Protein AF-A0A3D5YFB9-F1 (afdb_monomer_lite)

pLDDT: mean 81.98, std 11.58, range [46.41, 94.75]

Sequence (77 aa):
MGKKVSEVNELINGKRNITIQRDILLALVFDQAEGNRLAMQNEYDYSIVKMKLDKKKLDDIKKRKNQLNKHHVFSTF

Secondary structure (DSSP, 8-state):
--S-HHHHHHHHTTSS---HHHHHHHHHHHT--TTHHHHHHHHHHHHHHHHH--HHHHHHHHHHHHHHHHHHHHTT-

Structure (mmCIF, N/CA/C/O backbone):
data_AF-A0A3D5YFB9-F1
#
_entry.id   AF-A0A3D5YFB9-F1
#
loop_
_atom_site.group_PDB
_atom_site.id
_atom_site.type_symbol
_atom_site.label_atom_id
_atom_site.label_alt_id
_atom_site.label_comp_id
_atom_site.label_asym_id
_atom_site.label_entity_id
_atom_site.label_seq_id
_atom_site.pdbx_PDB_ins_code
_atom_site.Cartn_x
_atom_site.Cartn_y
_atom_site.Cartn_z
_atom_site.occupancy
_atom_site.B_iso_or_equiv
_atom_site.auth_seq_id
_atom_site.auth_comp_id
_atom_site.auth_asym_id
_atom_site.auth_atom_id
_atom_site.pdbx_PDB_model_num
ATOM 1 N N . MET A 1 1 ? -8.195 6.541 20.455 1.00 59.47 1 MET A N 1
ATOM 2 C CA . MET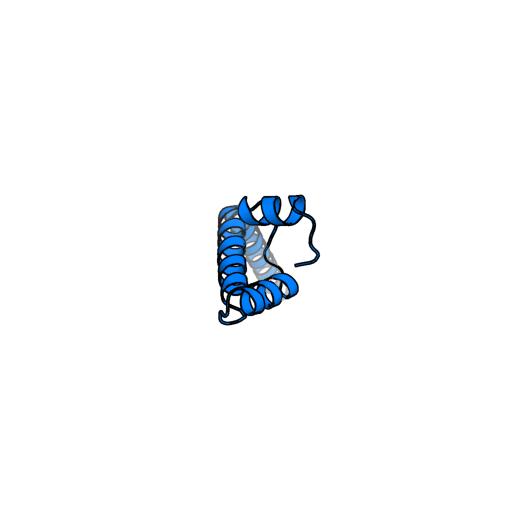 A 1 1 ? -6.941 6.100 19.801 1.00 59.47 1 MET A CA 1
ATOM 3 C C . MET A 1 1 ? -5.766 6.819 20.461 1.00 59.47 1 MET A C 1
ATOM 5 O O . MET A 1 1 ? -5.646 8.020 20.283 1.00 59.47 1 MET A O 1
ATOM 9 N N . GLY A 1 2 ? -4.933 6.148 21.263 1.00 61.53 2 GLY A N 1
ATOM 10 C CA . GLY A 1 2 ? -3.812 6.774 21.997 1.00 61.53 2 GLY A CA 1
ATOM 11 C C . GLY A 1 2 ? -2.608 7.185 21.128 1.00 61.53 2 GLY A C 1
ATOM 12 O O . GLY A 1 2 ? -1.471 6.913 21.500 1.00 61.53 2 GLY A O 1
ATOM 13 N N . LYS A 1 3 ? -2.839 7.762 19.942 1.00 69.81 3 LYS A N 1
ATOM 14 C CA . LYS A 1 3 ? -1.802 8.230 19.004 1.00 69.81 3 LYS A CA 1
ATOM 15 C C . LYS A 1 3 ? -1.714 9.754 19.039 1.00 69.81 3 LYS A C 1
ATOM 17 O O . LYS A 1 3 ? -2.711 10.423 19.302 1.00 69.81 3 LYS A O 1
ATOM 22 N N . LYS A 1 4 ? -0.530 10.314 18.775 1.00 78.69 4 LYS A N 1
ATOM 23 C CA . LYS A 1 4 ? -0.350 11.776 18.764 1.00 78.69 4 LYS A CA 1
ATOM 24 C C . LYS A 1 4 ? -1.080 12.367 17.552 1.00 78.69 4 LYS A C 1
ATOM 26 O O . LYS A 1 4 ? -1.010 11.803 16.464 1.00 78.69 4 LYS A O 1
ATOM 31 N N . VAL A 1 5 ? -1.727 13.525 17.713 1.00 76.06 5 VAL A N 1
ATOM 32 C CA . VAL A 1 5 ? -2.451 14.224 16.624 1.00 76.06 5 VAL A CA 1
ATOM 33 C C . VAL A 1 5 ? -1.552 14.453 15.401 1.00 76.06 5 VAL A C 1
ATOM 35 O O . VAL A 1 5 ? -1.999 14.317 14.266 1.00 76.06 5 VAL A O 1
ATOM 38 N N . SER A 1 6 ? -0.259 14.710 15.619 1.00 77.94 6 SER A N 1
ATOM 39 C CA . SER A 1 6 ? 0.732 14.840 14.547 1.00 77.94 6 SER A CA 1
ATOM 40 C C . SER A 1 6 ? 0.874 13.573 13.699 1.00 77.94 6 SER A C 1
ATOM 42 O O . SER A 1 6 ? 0.944 13.669 12.481 1.00 77.94 6 SER A O 1
ATOM 44 N N . GLU A 1 7 ? 0.857 12.385 14.310 1.00 76.75 7 GLU A N 1
ATOM 45 C CA . GLU A 1 7 ? 0.961 11.112 13.586 1.00 76.75 7 GLU A CA 1
ATOM 46 C C . GLU A 1 7 ? -0.283 10.842 12.739 1.00 76.75 7 GLU A C 1
ATOM 48 O O . GLU A 1 7 ? -0.180 10.291 11.645 1.00 76.75 7 GLU A O 1
ATOM 53 N N . VAL A 1 8 ? -1.456 11.235 13.243 1.00 79.69 8 VAL A N 1
ATOM 54 C CA . VAL A 1 8 ? -2.719 11.134 12.504 1.00 79.69 8 VAL A CA 1
ATOM 55 C C . VAL A 1 8 ? -2.712 12.105 11.324 1.00 79.69 8 VAL A C 1
ATOM 57 O O . VAL A 1 8 ? -3.034 11.708 10.209 1.00 79.69 8 VAL A O 1
ATOM 60 N N . ASN A 1 9 ? -2.257 13.343 11.526 1.00 81.38 9 ASN A N 1
ATOM 61 C CA . ASN A 1 9 ? -2.127 14.326 10.450 1.00 81.38 9 ASN A CA 1
ATOM 62 C C . ASN A 1 9 ? -1.106 13.903 9.386 1.00 81.38 9 ASN A C 1
ATOM 64 O O . ASN A 1 9 ? -1.334 14.119 8.200 1.00 81.38 9 ASN A O 1
ATOM 68 N N . GLU A 1 10 ? 0.018 13.300 9.770 1.00 82.81 10 GLU A N 1
ATOM 69 C CA . GLU A 1 10 ? 0.978 12.741 8.811 1.00 82.81 10 GLU A CA 1
ATOM 70 C C . GLU A 1 10 ? 0.367 11.608 7.983 1.00 82.81 10 GLU A C 1
ATOM 72 O O . GLU A 1 10 ? 0.631 11.518 6.787 1.00 82.81 10 GLU A O 1
ATOM 77 N N . LEU A 1 11 ? -0.461 10.770 8.607 1.00 82.50 11 LEU A N 1
ATOM 78 C CA . LEU A 1 11 ? -1.156 9.669 7.947 1.00 82.50 11 LEU A CA 1
ATOM 79 C C . LEU A 1 11 ? -2.217 10.177 6.963 1.00 82.50 11 LEU A C 1
ATOM 81 O O . LEU A 1 11 ? -2.246 9.729 5.822 1.00 82.50 11 LEU A O 1
ATOM 85 N N . ILE A 1 12 ? -3.023 11.167 7.363 1.00 80.88 12 ILE A N 1
ATOM 86 C CA . ILE A 1 12 ? -4.020 11.815 6.492 1.00 80.88 12 ILE A CA 1
ATOM 87 C C . ILE A 1 12 ? -3.345 12.487 5.291 1.00 80.88 12 ILE A C 1
ATOM 89 O O . ILE A 1 12 ? -3.826 12.383 4.169 1.00 80.88 12 ILE A O 1
ATOM 93 N N . ASN A 1 13 ? -2.205 13.142 5.513 1.00 84.69 13 ASN A N 1
ATOM 94 C CA . ASN A 1 13 ? -1.467 13.835 4.458 1.00 84.69 13 ASN A CA 1
ATOM 95 C C . ASN A 1 13 ? -0.568 12.906 3.619 1.00 84.69 13 ASN A C 1
ATOM 97 O O . ASN A 1 13 ? 0.256 13.400 2.851 1.00 84.69 13 ASN A O 1
ATOM 101 N N . GLY A 1 14 ? -0.647 11.582 3.801 1.00 80.31 14 GLY A N 1
ATOM 102 C CA . GLY A 1 14 ? 0.167 10.615 3.056 1.00 80.31 14 GLY A CA 1
ATOM 103 C C . GLY A 1 14 ? 1.675 10.698 3.330 1.00 80.31 14 GLY A C 1
ATOM 104 O O . GLY A 1 14 ? 2.471 10.122 2.595 1.00 80.31 14 GLY A O 1
ATOM 105 N N . LYS A 1 15 ? 2.098 11.396 4.392 1.00 84.81 15 LYS A N 1
ATOM 106 C CA . LYS A 1 15 ? 3.505 11.473 4.832 1.00 84.81 15 LYS A CA 1
ATOM 107 C C . LYS A 1 15 ? 3.949 10.219 5.584 1.00 84.81 15 LYS A C 1
ATOM 109 O O . LYS A 1 15 ? 5.129 10.073 5.898 1.00 84.81 15 LYS A O 1
ATOM 114 N N . ARG A 1 16 ? 3.006 9.339 5.922 1.00 85.38 16 ARG A N 1
ATOM 115 C CA . ARG A 1 16 ? 3.244 8.163 6.750 1.00 85.38 16 ARG A CA 1
ATOM 116 C C . ARG A 1 16 ? 2.383 6.996 6.292 1.00 85.38 16 ARG A C 1
ATOM 118 O O . ARG A 1 16 ? 1.172 7.137 6.173 1.00 85.38 16 ARG A O 1
ATOM 125 N N . ASN A 1 17 ? 3.010 5.837 6.118 1.00 88.19 17 ASN A N 1
ATOM 126 C CA . ASN A 1 17 ? 2.331 4.647 5.609 1.00 88.19 17 ASN A CA 1
ATOM 127 C C . ASN A 1 17 ? 1.329 4.055 6.613 1.00 88.19 17 ASN A C 1
ATOM 129 O O . ASN A 1 17 ? 1.516 4.111 7.844 1.00 88.19 17 ASN A O 1
ATOM 133 N N . ILE A 1 18 ? 0.301 3.407 6.065 1.00 91.56 18 ILE A N 1
ATOM 134 C CA . ILE A 1 18 ? -0.563 2.483 6.798 1.00 91.56 18 ILE A CA 1
ATOM 135 C C . ILE A 1 18 ? 0.234 1.212 7.107 1.00 91.56 18 ILE A C 1
ATOM 137 O O . ILE A 1 18 ? 0.593 0.448 6.219 1.00 91.56 18 ILE A O 1
ATOM 141 N N . THR A 1 19 ? 0.535 0.988 8.384 1.00 91.12 19 THR A N 1
ATOM 142 C CA . THR A 1 19 ? 1.120 -0.273 8.859 1.00 91.12 19 THR A CA 1
ATOM 143 C C . THR A 1 19 ? 0.014 -1.263 9.216 1.00 91.12 19 THR A C 1
ATOM 145 O O . THR A 1 19 ? -1.113 -0.845 9.473 1.00 91.12 19 THR A O 1
ATOM 148 N N . ILE A 1 20 ? 0.341 -2.555 9.339 1.00 91.88 20 ILE A N 1
ATOM 149 C CA . ILE A 1 20 ? -0.608 -3.606 9.767 1.00 91.88 20 ILE A CA 1
ATOM 150 C C . ILE A 1 20 ? -1.339 -3.205 11.057 1.00 91.88 20 ILE A C 1
ATOM 152 O O . ILE A 1 20 ? -2.562 -3.200 11.112 1.00 91.88 20 ILE A O 1
ATOM 156 N N . GLN A 1 21 ? -0.597 -2.770 12.082 1.00 91.19 21 GLN A N 1
ATOM 157 C CA . GLN A 1 21 ? -1.190 -2.342 13.354 1.00 91.19 21 GLN A CA 1
ATOM 158 C C . GLN A 1 21 ? -2.192 -1.187 13.181 1.00 91.19 21 GLN A C 1
ATOM 160 O O . GLN A 1 21 ? -3.179 -1.105 13.908 1.00 91.19 21 GLN A O 1
ATOM 165 N N . ARG A 1 22 ? -1.926 -0.260 12.254 1.00 89.62 22 ARG A N 1
ATOM 166 C CA . ARG A 1 22 ? -2.817 0.877 11.993 1.00 89.62 22 ARG A CA 1
ATOM 167 C C . ARG A 1 22 ? -4.043 0.460 11.212 1.00 89.62 22 ARG A C 1
ATOM 169 O O . ARG A 1 22 ? -5.114 0.951 11.526 1.00 89.62 22 ARG A O 1
ATOM 176 N N . ASP A 1 23 ? -3.881 -0.411 10.227 1.00 93.38 23 ASP A N 1
ATOM 177 C CA . ASP A 1 23 ? -4.996 -0.973 9.476 1.00 93.38 23 ASP A CA 1
ATOM 178 C C . ASP A 1 23 ? -5.991 -1.662 10.421 1.00 93.38 23 ASP A C 1
ATOM 180 O O . ASP A 1 23 ? -7.147 -1.251 10.451 1.00 93.38 23 ASP A O 1
ATOM 184 N N . ILE A 1 24 ? -5.511 -2.548 11.303 1.00 92.62 24 ILE A N 1
ATOM 185 C CA . ILE A 1 24 ? -6.333 -3.208 12.334 1.00 92.62 24 ILE A CA 1
ATOM 186 C C . ILE A 1 24 ? -7.013 -2.176 13.244 1.00 92.62 24 ILE A C 1
ATOM 188 O O . ILE A 1 24 ? -8.216 -2.221 13.478 1.00 92.62 24 ILE A O 1
ATOM 192 N N . LEU A 1 25 ? -6.263 -1.192 13.750 1.00 90.81 25 LEU A N 1
ATOM 193 C CA . LEU A 1 25 ? -6.822 -0.187 14.656 1.00 90.81 25 LEU A CA 1
ATOM 194 C C . LEU A 1 25 ? -7.887 0.691 13.980 1.00 90.81 25 LEU A C 1
ATOM 196 O O . LEU A 1 25 ? -8.875 1.047 14.613 1.00 90.81 25 LEU A O 1
ATOM 200 N N . LEU A 1 26 ? -7.693 1.055 12.713 1.00 90.00 26 LEU A N 1
ATOM 201 C CA . LEU A 1 26 ? -8.661 1.846 11.955 1.00 90.00 26 LEU A CA 1
ATOM 202 C C . LEU A 1 26 ? -9.883 1.001 11.580 1.00 90.00 26 LEU A C 1
ATOM 204 O O . LEU A 1 26 ? -10.997 1.500 11.678 1.00 90.00 26 LEU A O 1
ATOM 208 N N . ALA A 1 27 ? -9.688 -0.262 11.203 1.00 92.69 27 ALA A N 1
ATOM 209 C CA . ALA A 1 27 ? -10.762 -1.214 10.937 1.00 92.69 27 ALA A CA 1
ATOM 210 C C . ALA A 1 27 ? -11.691 -1.357 12.151 1.00 92.69 27 ALA A C 1
ATOM 212 O O . ALA A 1 27 ? -12.893 -1.144 12.026 1.00 92.69 27 ALA A O 1
ATOM 213 N N . LEU A 1 28 ? -11.122 -1.571 13.342 1.00 91.75 28 LEU A N 1
ATOM 214 C CA . LEU A 1 28 ? -11.881 -1.674 14.590 1.00 91.75 28 LEU A CA 1
ATOM 215 C C . LEU A 1 28 ? -12.612 -0.379 14.961 1.00 91.75 28 LEU A C 1
ATOM 217 O O . LEU A 1 28 ? -13.737 -0.427 15.446 1.00 91.75 28 LEU A O 1
ATOM 221 N N . VAL A 1 29 ? -11.990 0.789 14.765 1.00 90.56 29 VAL A N 1
ATOM 222 C CA . VAL A 1 29 ? -12.626 2.063 15.148 1.00 90.56 29 VAL A CA 1
ATOM 223 C C . VAL A 1 29 ? -13.727 2.479 14.173 1.00 90.56 29 VAL A C 1
ATOM 225 O O . VAL A 1 29 ? -14.693 3.114 14.589 1.00 90.56 29 VAL A O 1
ATOM 228 N N . PHE A 1 30 ? -13.588 2.152 12.891 1.00 91.62 30 PHE A N 1
ATOM 229 C CA . PHE A 1 30 ? -14.551 2.543 11.861 1.00 91.62 30 PHE A CA 1
ATOM 230 C C . PHE A 1 30 ? -15.546 1.439 11.493 1.00 91.62 30 PHE A C 1
ATOM 232 O O . PHE A 1 30 ? -16.321 1.651 10.566 1.00 91.62 30 PHE A O 1
ATOM 239 N N . ASP A 1 31 ? -15.522 0.303 12.195 1.00 91.88 31 ASP A N 1
ATOM 240 C CA . ASP A 1 31 ? -16.338 -0.885 11.909 1.00 91.88 31 ASP A CA 1
ATOM 241 C C . ASP A 1 31 ? -16.238 -1.323 10.437 1.00 91.88 31 ASP A C 1
ATOM 243 O O . ASP A 1 31 ? -17.205 -1.408 9.682 1.00 91.88 31 ASP A O 1
ATOM 247 N N . GLN A 1 32 ? -14.999 -1.509 9.986 1.00 92.31 32 GLN A N 1
ATOM 248 C CA . GLN A 1 32 ? -14.670 -1.891 8.616 1.00 92.31 32 GLN A CA 1
ATOM 249 C C . GLN A 1 32 ? -13.801 -3.140 8.590 1.00 92.31 32 GLN A C 1
ATOM 251 O O . GLN A 1 32 ? -13.148 -3.475 9.573 1.00 92.31 32 GLN A O 1
ATOM 256 N N . ALA A 1 33 ? -13.750 -3.809 7.437 1.00 92.69 33 ALA A N 1
ATOM 257 C CA . ALA A 1 33 ? -12.911 -4.990 7.281 1.00 92.69 33 ALA A CA 1
ATOM 258 C C . ALA A 1 33 ? -11.415 -4.640 7.380 1.00 92.69 33 ALA A C 1
ATOM 260 O O . ALA A 1 33 ? -10.940 -3.677 6.763 1.00 92.69 33 ALA A O 1
ATOM 261 N N . GLU A 1 34 ? -10.687 -5.461 8.135 1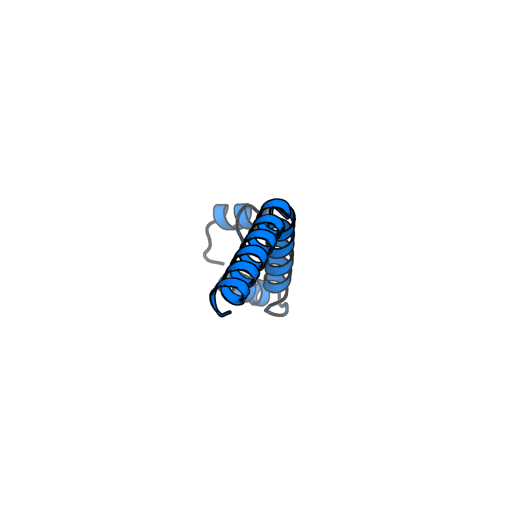.00 93.25 34 GLU A N 1
ATOM 262 C CA . GLU A 1 34 ? -9.226 -5.459 8.183 1.00 93.25 34 GLU A CA 1
ATOM 263 C C . GLU A 1 34 ? -8.635 -5.792 6.802 1.00 93.25 34 GLU A C 1
ATOM 265 O O . GLU A 1 34 ? -9.253 -6.448 5.964 1.00 93.25 34 GLU A O 1
ATOM 270 N N . GLY A 1 35 ? -7.422 -5.320 6.544 1.00 93.00 35 GLY A N 1
ATOM 271 C CA . GLY A 1 35 ? -6.655 -5.562 5.326 1.00 93.00 35 GLY A CA 1
ATOM 272 C C . GLY A 1 35 ? -6.951 -4.597 4.179 1.00 93.00 35 GLY A C 1
ATOM 273 O O . GLY A 1 35 ? -6.084 -4.398 3.329 1.00 93.00 35 GLY A O 1
ATOM 274 N N . ASN A 1 36 ? -8.116 -3.944 4.157 1.00 92.62 36 ASN A N 1
ATOM 275 C CA . ASN A 1 36 ? -8.508 -3.063 3.052 1.00 92.62 36 ASN A CA 1
ATOM 276 C C . ASN A 1 36 ? -7.538 -1.890 2.846 1.00 92.62 36 ASN A C 1
ATOM 278 O O . ASN A 1 36 ? -7.111 -1.619 1.723 1.00 92.62 36 ASN A O 1
ATOM 282 N N . ARG A 1 37 ? -7.163 -1.182 3.919 1.00 91.56 37 ARG A N 1
ATOM 283 C CA . ARG A 1 37 ? -6.280 -0.008 3.803 1.00 91.56 37 ARG A CA 1
ATOM 284 C C . ARG A 1 37 ? -4.835 -0.429 3.584 1.00 91.56 37 ARG A C 1
ATOM 286 O O . ARG A 1 37 ? -4.099 0.255 2.877 1.00 91.56 37 ARG A O 1
ATOM 293 N N . LEU A 1 38 ? -4.435 -1.559 4.162 1.00 94.44 38 LEU A N 1
ATOM 294 C CA . LEU A 1 38 ? -3.124 -2.145 3.909 1.00 94.44 38 LEU A CA 1
ATOM 295 C C . LEU A 1 38 ? -2.956 -2.561 2.439 1.00 94.44 38 LEU A C 1
ATOM 297 O O . LEU A 1 38 ? -1.901 -2.319 1.859 1.00 94.44 38 LEU A O 1
ATOM 301 N N . ALA A 1 39 ? -3.991 -3.133 1.818 1.00 94.06 39 ALA A N 1
ATOM 302 C CA . ALA A 1 39 ? -3.978 -3.466 0.396 1.00 94.06 39 ALA A CA 1
ATOM 303 C C . ALA A 1 39 ? -3.781 -2.211 -0.469 1.00 94.06 39 ALA A C 1
ATOM 305 O O . ALA A 1 39 ? -2.873 -2.177 -1.298 1.00 94.06 39 ALA A O 1
ATOM 306 N N . MET A 1 40 ? -4.540 -1.143 -0.193 1.00 92.69 40 MET A N 1
ATOM 307 C CA . MET A 1 40 ? -4.387 0.148 -0.880 1.00 92.69 40 MET A CA 1
ATOM 308 C C . MET A 1 40 ? -2.978 0.736 -0.716 1.00 92.69 40 MET A C 1
ATOM 310 O O . MET A 1 40 ? -2.394 1.237 -1.676 1.00 92.69 40 MET A O 1
ATOM 314 N N . GLN A 1 41 ? -2.404 0.651 0.489 1.00 93.12 41 GLN A N 1
ATOM 315 C CA . GLN A 1 41 ? -1.033 1.095 0.750 1.00 93.12 41 GLN A CA 1
ATOM 316 C C . GLN A 1 41 ? -0.016 0.307 -0.084 1.00 93.12 41 GLN A C 1
ATOM 318 O O . GLN A 1 41 ? 0.868 0.905 -0.696 1.00 93.12 41 GLN A O 1
ATOM 323 N N . ASN A 1 42 ? -0.152 -1.019 -0.140 1.00 93.88 42 ASN A N 1
ATOM 324 C CA . ASN A 1 42 ? 0.747 -1.881 -0.904 1.00 93.88 42 ASN A CA 1
ATOM 325 C C . ASN A 1 42 ? 0.675 -1.590 -2.409 1.00 93.88 42 ASN A C 1
ATOM 327 O O . ASN A 1 42 ? 1.711 -1.527 -3.072 1.00 93.88 42 ASN A O 1
ATOM 331 N N . GLU A 1 43 ? -0.527 -1.389 -2.951 1.00 94.75 43 GLU A N 1
ATOM 332 C CA . GLU A 1 43 ? -0.721 -1.012 -4.355 1.00 94.75 43 GLU A CA 1
ATOM 333 C C . GLU A 1 43 ? -0.079 0.342 -4.674 1.00 94.75 43 GLU A C 1
ATOM 335 O O . GLU A 1 43 ? 0.637 0.477 -5.674 1.00 94.75 43 GLU A O 1
ATOM 340 N N . TYR A 1 44 ? -0.278 1.330 -3.799 1.00 92.06 44 TYR A N 1
ATOM 341 C CA . TYR A 1 44 ? 0.343 2.642 -3.930 1.00 92.06 44 TYR A CA 1
ATOM 342 C C . TYR A 1 44 ? 1.875 2.542 -3.909 1.00 92.06 44 TYR A C 1
ATOM 344 O O . TYR A 1 44 ? 2.529 2.993 -4.855 1.00 92.06 44 TYR A O 1
ATOM 352 N N . ASP A 1 45 ? 2.453 1.891 -2.897 1.00 91.69 45 ASP A N 1
ATOM 353 C CA . ASP A 1 45 ? 3.906 1.735 -2.764 1.00 91.69 45 ASP A CA 1
ATOM 354 C C . ASP A 1 45 ? 4.498 0.988 -3.969 1.00 91.69 45 ASP A C 1
ATOM 356 O O . ASP A 1 45 ? 5.516 1.410 -4.530 1.00 91.69 45 ASP A O 1
ATOM 360 N N . TYR A 1 46 ? 3.824 -0.067 -4.437 1.00 92.25 46 TYR A N 1
ATOM 361 C CA . TYR A 1 46 ? 4.218 -0.792 -5.642 1.00 92.25 46 TYR A CA 1
ATOM 362 C C . TYR A 1 46 ? 4.234 0.119 -6.874 1.00 92.25 46 TYR A C 1
ATOM 364 O O . TYR A 1 46 ? 5.203 0.103 -7.637 1.00 92.25 46 TYR A O 1
ATOM 372 N N . SER A 1 47 ? 3.199 0.941 -7.071 1.00 90.31 47 SER A N 1
ATOM 373 C CA . SER A 1 47 ? 3.119 1.861 -8.212 1.00 90.31 47 SER A CA 1
ATOM 374 C C . SER A 1 47 ? 4.255 2.892 -8.203 1.00 90.31 47 SER A C 1
ATOM 376 O O . SER A 1 47 ? 4.921 3.083 -9.223 1.00 90.31 47 SER A O 1
ATOM 378 N N . ILE A 1 48 ? 4.563 3.472 -7.038 1.00 90.06 48 ILE A N 1
ATOM 379 C CA . ILE A 1 48 ? 5.645 4.446 -6.868 1.00 90.06 48 ILE A CA 1
ATOM 380 C C . ILE A 1 48 ? 7.002 3.803 -7.152 1.00 90.06 48 ILE A C 1
ATOM 382 O O . ILE A 1 48 ? 7.822 4.373 -7.879 1.00 90.06 48 ILE A O 1
ATOM 386 N N . VAL A 1 49 ? 7.253 2.608 -6.614 1.00 89.25 49 VAL A N 1
ATOM 387 C CA . VAL A 1 49 ? 8.504 1.878 -6.862 1.00 89.25 49 VAL A CA 1
ATOM 388 C C . VAL A 1 49 ? 8.622 1.499 -8.336 1.00 89.25 49 VAL A C 1
ATOM 390 O O . VAL A 1 49 ? 9.679 1.692 -8.933 1.00 89.25 49 VAL A O 1
ATOM 393 N N . LYS A 1 50 ? 7.536 1.035 -8.959 1.00 86.75 50 LYS A N 1
ATOM 394 C CA . LYS A 1 50 ? 7.487 0.706 -10.388 1.00 86.75 50 LYS A CA 1
ATOM 395 C C . LYS A 1 50 ? 7.777 1.916 -11.277 1.00 86.75 50 LYS A C 1
ATOM 397 O O . LYS A 1 50 ? 8.447 1.756 -12.294 1.00 86.75 50 LYS A O 1
ATOM 402 N N . MET A 1 51 ? 7.311 3.107 -10.904 1.00 84.62 51 MET A N 1
ATOM 403 C CA . MET A 1 51 ? 7.623 4.352 -11.616 1.00 84.62 51 MET A CA 1
ATOM 404 C C . MET A 1 51 ? 9.086 4.773 -11.447 1.00 84.62 51 MET A C 1
ATOM 406 O O . MET A 1 51 ? 9.694 5.265 -12.393 1.00 84.62 51 MET A O 1
ATOM 410 N N . LYS A 1 52 ? 9.659 4.575 -10.255 1.00 85.69 52 LYS A N 1
ATOM 411 C CA . LYS A 1 52 ? 11.062 4.906 -9.952 1.00 85.69 52 LYS A CA 1
ATOM 412 C C . LYS A 1 52 ? 12.059 3.877 -10.484 1.00 85.69 52 LYS A C 1
ATOM 414 O O . LYS A 1 52 ? 13.252 4.165 -10.565 1.00 85.69 52 LYS A O 1
ATOM 419 N N . LEU A 1 53 ? 11.591 2.675 -10.810 1.00 82.88 53 LEU A N 1
ATOM 420 C CA . LEU A 1 53 ? 12.409 1.607 -11.360 1.00 82.88 53 LEU A CA 1
ATOM 421 C C . LEU A 1 53 ? 12.941 2.011 -12.735 1.00 82.88 53 LEU A C 1
ATOM 423 O O . LEU A 1 53 ? 12.223 2.035 -13.736 1.00 82.88 53 LEU A O 1
ATOM 427 N N . ASP A 1 54 ? 14.240 2.294 -12.771 1.00 74.62 54 ASP A N 1
ATOM 428 C CA . ASP A 1 54 ? 14.966 2.569 -14.000 1.00 74.62 54 ASP A CA 1
ATOM 429 C C . ASP A 1 54 ? 15.075 1.285 -14.834 1.00 74.62 54 ASP A C 1
ATOM 431 O O . ASP A 1 54 ? 15.932 0.420 -14.611 1.00 74.62 54 ASP A O 1
ATOM 435 N N . LYS A 1 55 ? 14.175 1.162 -15.812 1.00 76.75 55 LYS A N 1
ATOM 436 C CA . LYS A 1 55 ? 14.128 0.033 -16.748 1.00 76.75 55 LYS A CA 1
ATOM 437 C C . LYS A 1 55 ? 15.455 -0.155 -17.489 1.00 76.75 55 LYS A C 1
ATOM 439 O O . LYS A 1 55 ? 15.805 -1.289 -17.803 1.00 76.75 55 LYS A O 1
ATOM 444 N N . LYS A 1 56 ? 16.233 0.915 -17.688 1.00 73.38 56 LYS A N 1
ATOM 445 C CA . LYS A 1 56 ? 17.526 0.853 -18.375 1.00 73.38 56 LYS A CA 1
ATOM 446 C C . LYS A 1 56 ? 18.546 0.035 -17.584 1.00 73.38 56 LYS A C 1
ATOM 448 O O . LYS A 1 56 ? 19.202 -0.831 -18.153 1.00 73.38 56 LYS A O 1
ATOM 453 N N . LYS A 1 57 ? 18.612 0.221 -16.259 1.00 76.75 57 LYS A N 1
ATOM 454 C CA . LYS A 1 57 ? 19.480 -0.590 -15.385 1.00 76.75 57 LYS A CA 1
ATOM 455 C C . LYS A 1 57 ? 19.086 -2.066 -15.398 1.00 76.75 57 LYS A C 1
ATOM 457 O O . LYS A 1 57 ? 19.958 -2.931 -15.406 1.00 76.75 57 LYS A O 1
ATOM 462 N N . LEU A 1 58 ? 17.786 -2.361 -15.429 1.00 79.31 58 LEU A N 1
ATOM 463 C CA . LEU A 1 58 ? 17.279 -3.732 -15.556 1.00 79.31 58 LEU A CA 1
ATOM 464 C C . LEU A 1 58 ? 17.698 -4.379 -16.883 1.00 79.31 58 LEU A C 1
ATOM 466 O O . LEU A 1 58 ? 18.128 -5.534 -16.893 1.00 79.31 58 LEU A O 1
ATOM 470 N N . ASP A 1 59 ? 17.611 -3.642 -17.986 1.00 82.12 59 ASP A N 1
ATOM 471 C CA . ASP A 1 59 ? 18.009 -4.138 -19.304 1.00 82.12 59 ASP A CA 1
ATOM 472 C C . ASP A 1 59 ? 19.528 -4.320 -19.418 1.00 82.12 59 ASP A C 1
ATOM 474 O O . ASP A 1 59 ? 19.987 -5.307 -19.997 1.00 82.12 59 ASP A O 1
ATOM 478 N N . ASP A 1 60 ? 20.319 -3.446 -18.796 1.00 81.31 60 ASP A N 1
ATOM 479 C CA . ASP A 1 60 ? 21.775 -3.589 -18.729 1.00 81.31 60 ASP A CA 1
ATOM 480 C C . ASP A 1 60 ? 22.193 -4.815 -17.902 1.00 81.31 60 ASP A C 1
ATOM 482 O O . ASP A 1 60 ? 23.082 -5.567 -18.314 1.00 81.31 60 ASP A O 1
ATOM 486 N N . ILE A 1 61 ? 21.515 -5.087 -16.780 1.00 82.62 61 ILE A N 1
ATOM 487 C CA . ILE A 1 61 ? 21.726 -6.313 -15.993 1.00 82.62 61 ILE A CA 1
ATOM 488 C C . ILE A 1 61 ? 21.403 -7.555 -16.837 1.00 82.62 61 ILE A C 1
ATOM 490 O O . ILE A 1 61 ? 22.192 -8.504 -16.867 1.00 82.62 61 ILE A O 1
ATOM 494 N N . LYS A 1 62 ? 20.281 -7.550 -17.570 1.00 83.12 62 LYS A N 1
ATOM 495 C CA . LYS A 1 62 ? 19.907 -8.658 -18.468 1.00 83.12 62 LYS A CA 1
ATOM 496 C C . LYS A 1 62 ? 20.943 -8.872 -19.573 1.00 83.12 62 LYS A C 1
ATOM 498 O O . LYS A 1 62 ? 21.327 -10.012 -19.834 1.00 83.12 62 LYS A O 1
ATOM 503 N N . LYS A 1 63 ? 21.432 -7.795 -20.199 1.00 83.75 63 LYS A N 1
ATOM 504 C CA . LYS A 1 63 ? 22.473 -7.865 -21.238 1.00 83.75 63 LYS A CA 1
ATOM 505 C C . LYS A 1 63 ? 23.775 -8.457 -20.698 1.00 83.75 63 LYS A C 1
ATOM 507 O O . LYS A 1 63 ? 24.316 -9.364 -21.327 1.00 83.75 63 LYS A O 1
ATOM 512 N N . ARG A 1 64 ? 24.234 -8.022 -19.518 1.00 78.38 64 ARG A N 1
ATOM 513 C CA . ARG A 1 64 ? 25.442 -8.564 -18.865 1.00 78.38 64 ARG A CA 1
ATOM 514 C C . ARG A 1 64 ? 25.303 -10.047 -18.524 1.00 78.38 64 ARG A C 1
ATOM 516 O O . ARG A 1 64 ? 26.208 -10.821 -18.821 1.00 78.38 64 ARG A O 1
ATOM 523 N N . LYS A 1 65 ? 24.158 -10.469 -17.975 1.00 81.12 65 LYS A N 1
ATOM 524 C CA . LYS A 1 65 ? 23.874 -11.891 -17.707 1.00 81.12 65 LYS A CA 1
ATOM 525 C C . LYS A 1 65 ? 23.967 -12.737 -18.982 1.00 81.12 65 LYS A C 1
ATOM 527 O O . LYS A 1 65 ? 24.586 -13.797 -18.980 1.00 81.12 65 LYS A O 1
ATOM 532 N N . ASN A 1 66 ? 23.395 -12.253 -20.083 1.00 75.94 66 ASN A N 1
ATOM 533 C CA . ASN A 1 66 ? 23.427 -12.966 -21.360 1.00 75.94 66 ASN A CA 1
ATOM 534 C C . ASN A 1 66 ? 24.840 -13.038 -21.962 1.00 75.94 66 ASN A C 1
ATOM 536 O O . ASN A 1 66 ? 25.180 -14.040 -22.586 1.00 75.94 66 ASN A O 1
ATOM 540 N N . GLN A 1 67 ? 25.671 -12.010 -21.771 1.00 73.38 67 GLN A N 1
ATOM 541 C CA . GLN A 1 67 ? 27.075 -12.023 -22.196 1.00 73.38 67 GLN A CA 1
ATOM 542 C C . GLN A 1 67 ? 27.918 -13.012 -21.381 1.00 73.38 67 GLN A C 1
ATOM 544 O O . GLN A 1 67 ? 28.686 -13.767 -21.970 1.00 73.38 67 GLN A O 1
ATOM 549 N N . LEU A 1 68 ? 27.728 -13.065 -20.059 1.00 71.19 68 LEU A N 1
ATOM 550 C CA . LEU A 1 68 ? 28.389 -14.038 -19.181 1.00 71.19 68 LEU A CA 1
ATOM 551 C C . LEU A 1 68 ? 28.034 -15.481 -19.559 1.00 71.19 68 LEU A C 1
ATOM 553 O O . LEU A 1 68 ? 28.925 -16.315 -19.688 1.00 71.19 68 LEU A O 1
ATOM 557 N N . ASN A 1 69 ? 26.754 -15.759 -19.821 1.00 64.12 69 ASN A N 1
ATOM 558 C CA . ASN A 1 69 ? 26.319 -17.085 -20.264 1.00 64.12 69 ASN A CA 1
ATOM 559 C C . ASN A 1 69 ? 26.923 -17.475 -21.619 1.00 64.12 69 ASN A C 1
ATOM 561 O O . ASN A 1 69 ? 27.334 -18.616 -21.789 1.00 64.12 69 ASN A O 1
ATOM 565 N N . LYS A 1 70 ? 27.020 -16.539 -22.575 1.00 62.56 70 LYS A N 1
ATOM 566 C CA . LYS A 1 70 ? 27.698 -16.803 -23.853 1.00 62.56 70 LYS A CA 1
ATOM 567 C C . LYS A 1 70 ? 29.178 -17.120 -23.640 1.00 62.56 70 LYS A C 1
ATOM 569 O O . LYS A 1 70 ? 29.651 -18.117 -24.168 1.00 62.56 70 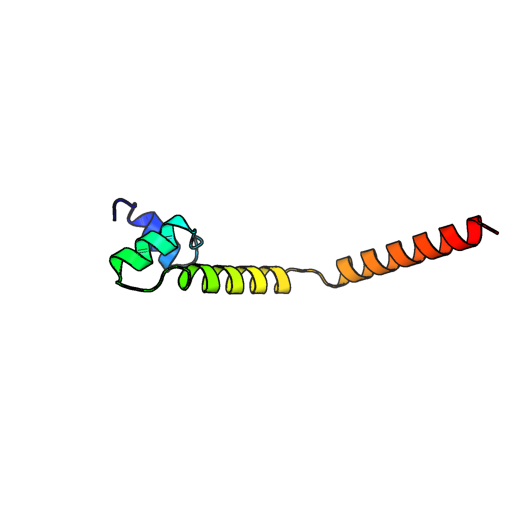LYS A O 1
ATOM 574 N N . HIS A 1 71 ? 29.885 -16.323 -22.839 1.00 61.06 71 HIS A N 1
ATOM 575 C CA . HIS A 1 71 ? 31.296 -16.566 -22.529 1.00 61.06 71 HIS A CA 1
ATOM 576 C C . HIS A 1 71 ? 31.533 -17.932 -21.874 1.00 61.06 71 HIS A C 1
ATOM 578 O O . HIS A 1 71 ? 32.499 -18.599 -22.225 1.00 61.06 71 HIS A O 1
ATOM 584 N N . HIS A 1 72 ? 30.642 -18.361 -20.975 1.00 57.75 72 HIS A N 1
ATOM 585 C CA . HIS A 1 72 ? 30.745 -19.660 -20.310 1.00 57.75 72 HIS A CA 1
ATOM 586 C C . HIS A 1 72 ? 30.581 -20.833 -21.285 1.00 57.75 72 HIS A C 1
ATOM 588 O O . HIS A 1 72 ? 31.334 -21.799 -21.205 1.00 57.75 72 HIS A O 1
ATOM 594 N N . VAL A 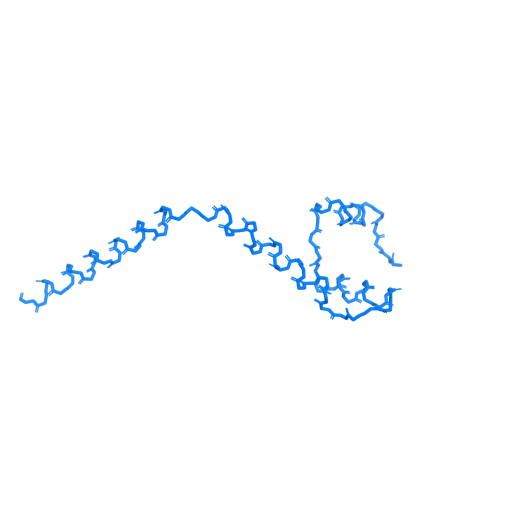1 73 ? 29.648 -20.721 -22.240 1.00 59.03 73 VAL A N 1
ATOM 595 C CA . VAL A 1 73 ? 29.439 -21.730 -23.293 1.00 59.03 73 VAL A CA 1
ATOM 596 C C . VAL A 1 73 ? 30.653 -21.821 -24.219 1.00 59.03 73 VAL A C 1
ATOM 598 O O . VAL A 1 73 ? 31.069 -22.920 -24.553 1.00 59.03 73 VAL A O 1
ATOM 601 N N . PHE A 1 74 ? 31.270 -20.698 -24.600 1.00 57.72 74 PHE A N 1
ATOM 602 C CA . PHE A 1 74 ? 32.459 -20.721 -25.465 1.00 57.72 74 PHE A CA 1
ATOM 603 C C . PHE A 1 74 ? 33.746 -21.153 -24.750 1.00 57.72 74 PHE A C 1
ATOM 605 O O . PHE A 1 74 ? 34.664 -21.607 -25.417 1.00 57.72 74 PHE A O 1
ATOM 612 N N . SER A 1 75 ? 33.832 -21.040 -23.421 1.00 58.25 75 SER A N 1
ATOM 613 C CA . SER A 1 75 ? 34.977 -21.546 -22.649 1.00 58.25 75 SER A CA 1
ATOM 614 C C . SER A 1 75 ? 34.885 -23.035 -22.299 1.00 58.25 75 SER A C 1
ATOM 616 O O . SER A 1 75 ? 35.779 -23.547 -21.634 1.00 58.25 75 SER A O 1
ATOM 618 N N . THR A 1 76 ? 33.789 -23.711 -22.664 1.00 56.28 76 THR A N 1
ATOM 619 C CA . THR A 1 76 ? 33.598 -25.160 -22.455 1.00 56.28 76 THR A CA 1
ATOM 620 C C . THR A 1 76 ? 33.791 -25.999 -23.726 1.00 56.28 76 THR A C 1
ATOM 622 O O . THR A 1 76 ? 33.570 -27.208 -23.671 1.00 56.28 76 THR A O 1
ATOM 625 N N . PHE A 1 77 ? 34.219 -25.384 -24.836 1.00 46.41 77 PHE A N 1
ATOM 626 C CA . PHE A 1 77 ? 34.625 -26.062 -26.074 1.00 46.41 77 PHE A CA 1
ATOM 627 C C . PHE A 1 77 ? 36.142 -26.047 -26.247 1.00 46.41 77 PHE A C 1
ATOM 629 O O . PHE A 1 77 ? 36.757 -25.005 -25.920 1.00 46.41 77 PHE A O 1
#

Radius of gyration: 22.09 Å; chains: 1; bounding box: 51×41×48 Å

Foldseek 3Di:
DPDDPVVVVCVVVVVDACDQVNQVVCCVVVVHDGPPRVVVRVVVVVVVVVVVDDVVVVVVVVVVVVVVVVVVVVVVD

=== Feature glossary ===
The features interleaved in this record are:

— What the protein is —

Sequence gives the chain of amino acids in standard one-letter code (A=alanine, C=cysteine, …, Y=tyrosine), read N→C. It is the only feature that is directly encoded by the gene; all structural features are derived from the folded form of this sequence.

Database cross-references. InterPro integrates a dozen domain/family signature databases into unified entries with residue-range hits. GO terms attach function/process/location labels with evidence codes. CATH codes position the fold in a four-level structural taxonomy. Organism is the NCBI-taxonomy species name.

— Where its atoms are —

Atomic coordinates in PDBx/mmCIF format — the same representation the Protein Data Bank distributes. Each line of the _atom_site loop places one backbone atom in Cartesian space (units: ångströms, origin: arbitrary).

The six renders are orthographic views along the three Cartesian axes in both directions. Representation (cartoon, sticks, or surface) and color scheme (sequence-rainbow or by-chain) vary across proteins so the training set covers all the common visualization conventions.

— Local backbone conformation —

Eight-state secondary structure (DSSP): H is the canonical α-helix, G the tighter 3₁₀-helix, I the wider π-helix; E/B are β-structure, T and S are turns and bends, and '-' is everything else. DSSP derives these from the pattern of main-chain N–H···O=C hydrogen bonds, not from the sequence.

P-SEA three-state annotation labels each residue as helix, strand, or coil based purely on the geometry of the Cα trace. It serves as a fallback when the full backbone (and thus DSSP) is unavailable.

The φ/ψ torsion pair specifies the backbone conformation at each residue. φ rotates about the N–Cα bond, ψ about the Cα–C bond. Steric clashes forbid most of the (φ, ψ) plane — the allowed regions (α-helix basin, β-sheet basin, left-handed helix) are the Ramacha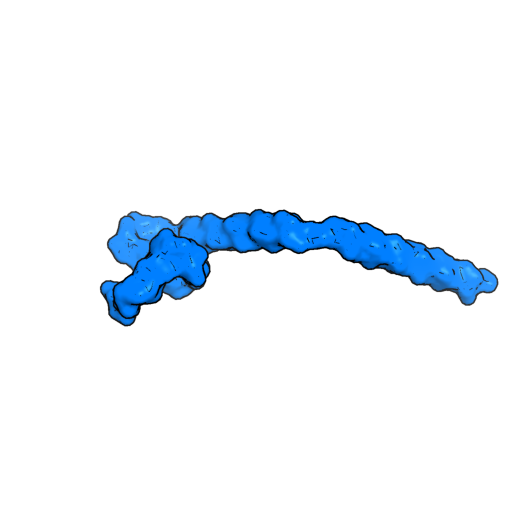ndran-allowed regions.

— Global shape and packing —

The geometric summary reports three shape descriptors. Rg (radius of gyration) measures how spread out the Cα atoms are about their centre of mass; compact globular proteins have small Rg, elongated or unfolded ones large. Cα contacts (<8 Å, |i−j|>4) count long-range residue pairs in spatial proximity — high for tightly packed folds, near zero for rods or random coil. The bounding-box extents give the protein's footprint along x, y, z in Å.

Solvent-accessible surface area (SASA) is the area in Å² traced out by the centre o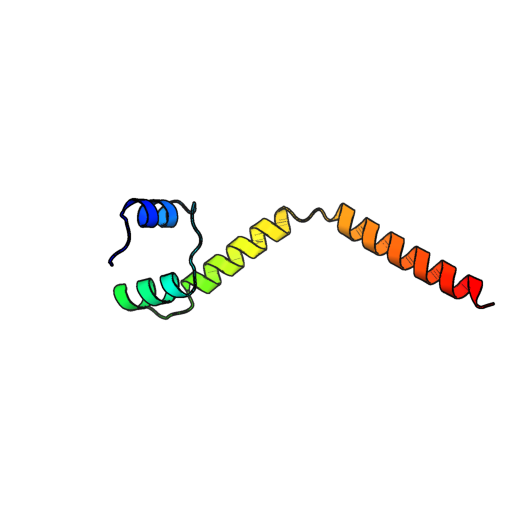f a 1.4 Å probe sphere (a water molecule) rolled over the protein's van der Waals surface (Shrake–Rupley / Lee–Richards construction). Buried residues have near-zero SASA; fully exposed residues can exceed 200 Å². The total SASA scales roughly with the number of surface residues.

The contact map is a binary N×N matrix image: pixel (i, j) is dark where Cα_i and Cα_j are within 8 Å and |i−j|>4. Because the |i−j|>4 filter removes local helical contacts, off-diagonal stripes parallel to the main diagonal indicate parallel β-sheets; stripes perpendicular to it indicate antiparallel β-sheets. The Ramachandran plot scatters every residue's (φ, ψ) pair against the sterically allowed regions. The PAE heatmap renders the predicted-aligned-error matrix.

— Structural neighborhood —

3Di is Foldseek's structural alphabet. Each residue is assigned one of twenty discrete states based on how its Cα sits relative to its spatial (not sequential) neighbors. Aligning 3Di strings finds structural homologs roughly as well as full 3D superposition, but orders of magnitude faster.

Nearest PDB neighbors are the top structural matches found by Foldseek when searching this structure against the entire Protein Data Bank. Each hit reports a TM-score (0 to 1; >0.5 almost always implies the same fold) and an E-value. These are *structural* homologs — they may share no detectable sequence similarity.

— Confidence and disorder —

For AlphaFold models, the B-factor field carries pLDDT — the model's own estimate of local accuracy on a 0–100 scale. Regions with pLDDT<50 should be treated as essentially unmodeled; they often correspond to intrinsically disordered segments.

Crystallographic B-factors measure how much each atom's electron density is smeared out, in Å². They rise in mobile loops and surface residues and fall in the buried interior. In AlphaFold models this column is repurposed to hold pLDDT instead.

Predicted aligned error is AlphaFold's pairwise confidence. Unlike pLDDT (per-residue), PAE is per-residue-pair and captures whether two parts of the structure are correctly placed relative to each other. Units are ångströms of expected positional error.